Protein AF-A0A0F8YIT6-F1 (afdb_monomer_lite)

Sequence (49 aa):
MIPKHGLVDGFEKEYGTFSMQELVEHRGQLGLPIERDIHWKPRPLKELE

InterPro domains:
  IPR021341 Protein of unknown function DUF2958 [PF11171] (5-43)

Secondary structure (DSSP, 8-state):
-PPEEEEEESSSEEEEEE-HHHHHH---TTSPPPP--SS-----GGG--

Structure (mmCIF, N/CA/C/O backbone):
data_AF-A0A0F8YIT6-F1
#
_entry.id   AF-A0A0F8YIT6-F1
#
loop_
_atom_site.group_PDB
_atom_site.id
_atom_site.type_symbol
_atom_site.label_atom_id
_atom_site.label_alt_id
_atom_site.label_comp_id
_atom_site.label_asym_id
_atom_site.label_entity_id
_atom_site.label_seq_id
_atom_site.pdbx_PDB_ins_code
_atom_site.Cartn_x
_atom_site.Cartn_y
_atom_site.Cartn_z
_atom_site.occupancy
_atom_site.B_iso_or_equiv
_atom_site.auth_seq_id
_atom_site.auth_comp_id
_atom_site.auth_asym_id
_atom_site.auth_atom_id
_atom_site.pdbx_PDB_model_num
ATOM 1 N N . MET A 1 1 ? 4.969 -15.873 5.807 1.00 65.19 1 MET A N 1
ATOM 2 C CA . MET A 1 1 ? 4.188 -15.067 4.843 1.00 65.19 1 MET A CA 1
ATOM 3 C C . MET A 1 1 ? 5.181 -14.333 3.954 1.00 65.19 1 MET A C 1
ATOM 5 O O . MET A 1 1 ? 6.150 -13.824 4.498 1.00 65.19 1 MET A O 1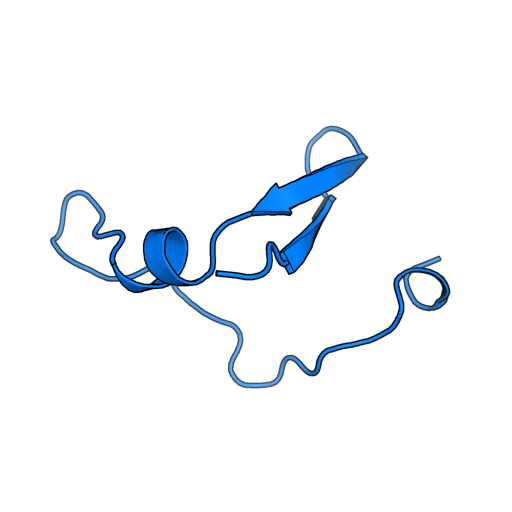
ATOM 9 N N . ILE A 1 2 ? 5.023 -14.354 2.628 1.00 75.06 2 ILE A N 1
ATOM 10 C CA . ILE A 1 2 ? 5.964 -13.686 1.709 1.00 75.06 2 ILE A CA 1
ATOM 11 C C . ILE A 1 2 ? 5.456 -12.253 1.472 1.00 75.06 2 ILE A C 1
ATOM 13 O O . ILE A 1 2 ? 4.301 -12.121 1.052 1.00 75.06 2 ILE A O 1
ATOM 17 N N . PRO A 1 3 ? 6.257 -11.204 1.747 1.00 80.88 3 PRO A N 1
ATOM 18 C CA . PRO A 1 3 ? 5.849 -9.819 1.519 1.00 80.88 3 PRO A CA 1
ATOM 19 C C . PRO A 1 3 ? 5.549 -9.569 0.036 1.00 80.88 3 PRO A C 1
ATOM 21 O O . PRO A 1 3 ? 6.182 -10.154 -0.845 1.00 80.88 3 PRO A O 1
ATOM 24 N N . LYS A 1 4 ? 4.561 -8.716 -0.247 1.00 89.44 4 LYS A N 1
ATOM 25 C CA . LYS A 1 4 ? 4.267 -8.251 -1.609 1.00 89.44 4 LYS A CA 1
ATOM 26 C C . LYS A 1 4 ? 4.943 -6.911 -1.856 1.00 89.44 4 LYS A C 1
ATOM 28 O O . LYS A 1 4 ? 5.142 -6.152 -0.916 1.00 89.44 4 LYS A O 1
ATOM 33 N N . HIS A 1 5 ? 5.279 -6.635 -3.112 1.00 91.56 5 HIS A N 1
ATOM 34 C CA . HIS A 1 5 ? 5.851 -5.361 -3.547 1.00 91.56 5 HIS A CA 1
ATOM 35 C C . HIS A 1 5 ? 4.760 -4.459 -4.119 1.00 91.56 5 HIS A C 1
ATOM 37 O O . HIS A 1 5 ? 3.842 -4.958 -4.776 1.00 91.56 5 HIS A O 1
ATOM 43 N N . GLY A 1 6 ? 4.869 -3.152 -3.888 1.00 90.38 6 GLY A N 1
ATOM 44 C CA . GLY A 1 6 ? 3.911 -2.154 -4.359 1.00 90.38 6 GLY A CA 1
ATOM 45 C C . GLY A 1 6 ? 4.558 -0.813 -4.693 1.00 90.38 6 GLY A C 1
ATOM 46 O O . GLY A 1 6 ? 5.671 -0.523 -4.250 1.00 90.38 6 GLY A O 1
ATOM 47 N N . LEU A 1 7 ? 3.827 -0.028 -5.483 1.00 91.44 7 LEU A N 1
ATOM 48 C CA . LEU A 1 7 ? 4.095 1.370 -5.811 1.00 91.44 7 LEU A CA 1
ATOM 49 C C . LEU A 1 7 ? 2.940 2.210 -5.255 1.00 91.44 7 LEU A C 1
ATOM 51 O O . LEU A 1 7 ? 1.778 1.857 -5.469 1.00 91.44 7 LEU A O 1
ATOM 55 N N . VAL A 1 8 ? 3.262 3.316 -4.594 1.00 92.12 8 VAL A N 1
ATOM 56 C CA . VAL A 1 8 ? 2.319 4.393 -4.280 1.00 92.12 8 VAL A CA 1
ATOM 57 C C . VAL A 1 8 ? 2.637 5.560 -5.206 1.00 92.12 8 VAL A C 1
ATOM 59 O O . VAL A 1 8 ? 3.770 6.035 -5.230 1.00 92.12 8 VAL A O 1
ATOM 62 N N . ASP A 1 9 ? 1.646 5.990 -5.983 1.00 91.69 9 ASP A N 1
ATOM 63 C CA . ASP A 1 9 ? 1.729 7.179 -6.836 1.00 91.69 9 ASP A CA 1
ATOM 64 C C . ASP A 1 9 ? 0.890 8.289 -6.187 1.00 91.69 9 ASP A C 1
ATOM 66 O O . ASP A 1 9 ? -0.331 8.336 -6.346 1.00 91.69 9 ASP A O 1
ATOM 70 N N . GLY A 1 10 ? 1.534 9.075 -5.319 1.00 91.56 10 GLY A N 1
ATOM 71 C CA . GLY A 1 10 ? 0.903 10.108 -4.497 1.00 91.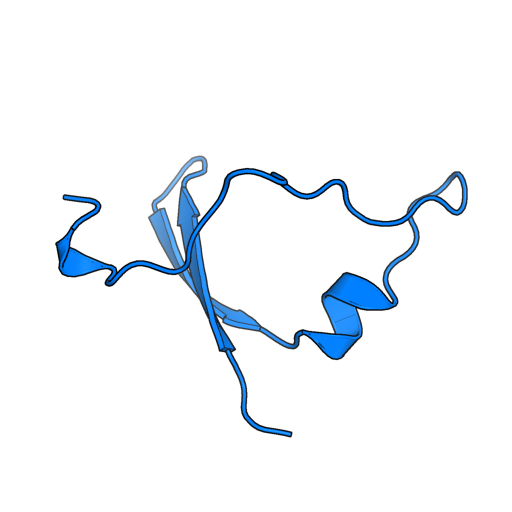56 10 GLY A CA 1
ATOM 72 C C . GLY A 1 10 ? 1.480 11.493 -4.782 1.00 91.56 10 GLY A C 1
ATOM 73 O O . GLY A 1 10 ? 1.550 11.923 -5.928 1.00 91.56 10 GLY A O 1
ATOM 74 N N . PHE A 1 11 ? 1.885 12.211 -3.729 1.00 95.69 11 PHE A N 1
ATOM 75 C CA . PHE A 1 11 ? 2.643 13.459 -3.893 1.00 95.69 11 PHE A CA 1
ATOM 76 C C . PHE A 1 11 ? 4.037 13.190 -4.480 1.00 95.69 11 PHE A C 1
ATOM 78 O O . PHE A 1 11 ? 4.493 13.913 -5.357 1.00 95.69 11 PHE A O 1
ATOM 85 N N . GLU A 1 12 ? 4.660 12.104 -4.026 1.00 96.44 12 GLU A N 1
ATOM 86 C CA . GLU A 1 12 ? 5.874 11.523 -4.589 1.00 96.44 12 GLU A CA 1
ATOM 87 C C . GLU A 1 12 ? 5.607 10.052 -4.929 1.00 96.44 12 GLU A C 1
ATOM 89 O O . GLU A 1 12 ? 4.674 9.434 -4.401 1.00 96.44 12 GLU A O 1
ATOM 94 N N . LYS A 1 13 ? 6.438 9.480 -5.806 1.00 93.81 13 LYS A N 1
ATOM 95 C CA . LYS A 1 13 ? 6.412 8.038 -6.080 1.00 93.81 13 LYS A CA 1
ATOM 96 C C . LYS A 1 13 ? 7.194 7.285 -5.011 1.00 93.81 13 LYS A C 1
ATOM 98 O O . LYS A 1 13 ? 8.386 7.526 -4.827 1.00 93.81 13 LYS A O 1
ATOM 103 N N . GLU A 1 14 ? 6.549 6.317 -4.366 1.00 95.44 14 GLU A N 1
ATOM 104 C CA . GLU A 1 14 ? 7.148 5.518 -3.293 1.00 95.44 14 GLU A CA 1
ATOM 105 C C . GLU A 1 14 ? 7.092 4.015 -3.599 1.00 95.44 14 GLU A C 1
ATOM 107 O O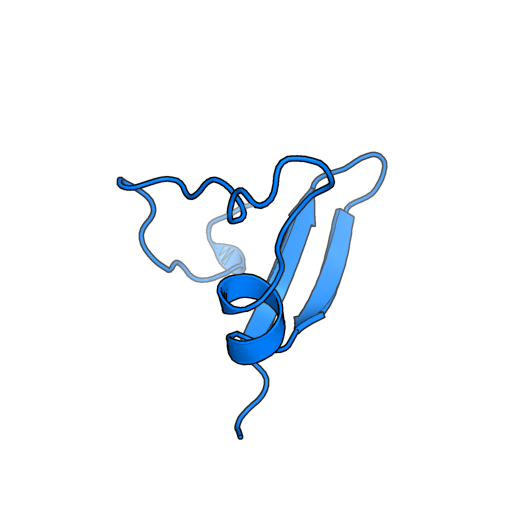 . GLU A 1 14 ? 6.050 3.470 -3.968 1.00 95.44 14 GLU A O 1
ATOM 112 N N . TYR A 1 15 ? 8.220 3.325 -3.401 1.00 93.56 15 TYR A N 1
ATOM 113 C CA . TYR A 1 15 ? 8.354 1.878 -3.586 1.00 93.56 15 TYR A CA 1
ATOM 114 C C . TYR A 1 15 ? 8.514 1.173 -2.249 1.00 93.56 15 TYR A C 1
ATOM 116 O O . TYR A 1 15 ? 9.349 1.562 -1.433 1.00 93.56 15 TYR A O 1
ATOM 124 N N . GLY A 1 16 ? 7.776 0.083 -2.042 1.00 91.81 16 GLY A N 1
ATOM 125 C CA . GLY A 1 16 ? 7.845 -0.621 -0.769 1.00 91.81 16 GLY A CA 1
ATOM 126 C C . GLY A 1 16 ? 7.283 -2.031 -0.776 1.00 91.81 16 GLY A C 1
ATOM 127 O O . GLY A 1 16 ? 6.883 -2.588 -1.803 1.00 91.81 16 GLY A O 1
ATOM 128 N N . THR A 1 17 ? 7.276 -2.617 0.418 1.00 94.12 17 THR A N 1
ATOM 129 C CA . THR A 1 17 ? 6.673 -3.921 0.691 1.00 94.12 17 THR A CA 1
ATOM 130 C C . THR A 1 17 ? 5.491 -3.788 1.630 1.00 94.12 17 THR A C 1
ATOM 132 O O . THR A 1 17 ? 5.520 -2.958 2.532 1.00 94.12 17 THR A O 1
ATOM 135 N N . PHE A 1 18 ? 4.497 -4.657 1.478 1.00 91.62 18 PHE A N 1
ATOM 136 C CA . PHE A 1 18 ? 3.308 -4.662 2.324 1.00 91.62 18 PHE A CA 1
ATOM 137 C C . PHE A 1 18 ? 2.777 -6.079 2.578 1.00 91.62 18 PHE A C 1
ATOM 139 O O . PHE A 1 18 ? 3.104 -7.040 1.866 1.00 91.62 18 PHE A O 1
ATOM 146 N N . SER A 1 19 ? 1.939 -6.204 3.611 1.00 91.88 19 SER A N 1
ATOM 147 C CA . SER A 1 19 ? 1.225 -7.433 3.954 1.00 91.88 19 SER A CA 1
ATOM 148 C C . SER A 1 19 ? -0.153 -7.456 3.295 1.00 91.88 19 SER A C 1
ATOM 150 O O . SER A 1 19 ? -0.991 -6.591 3.533 1.00 91.88 19 SER A O 1
ATOM 152 N N . MET A 1 20 ? -0.430 -8.487 2.492 1.00 90.50 20 MET A N 1
ATOM 153 C CA . MET A 1 20 ? -1.782 -8.694 1.952 1.00 90.50 20 MET A CA 1
ATOM 154 C C . MET A 1 20 ? -2.801 -8.983 3.050 1.00 90.50 20 MET A C 1
ATOM 156 O O . MET A 1 20 ? -3.960 -8.607 2.907 1.00 90.50 20 MET A O 1
ATOM 160 N N . GLN A 1 21 ? -2.382 -9.678 4.112 1.00 93.12 21 GLN A N 1
ATOM 161 C CA . GLN A 1 21 ? -3.271 -10.008 5.219 1.00 93.12 21 GLN A CA 1
ATOM 162 C C . GLN A 1 21 ? -3.739 -8.728 5.913 1.00 93.12 21 GLN A C 1
ATOM 164 O O . GLN A 1 21 ? -4.936 -8.543 6.091 1.00 93.12 21 GLN A O 1
ATOM 169 N N . GLU A 1 22 ? -2.808 -7.813 6.191 1.00 94.25 22 GLU A N 1
ATOM 170 C CA . GLU A 1 22 ? -3.111 -6.520 6.805 1.00 94.25 22 GLU A CA 1
ATOM 171 C C . GLU A 1 22 ? -4.123 -5.722 5.971 1.00 94.25 22 GLU A C 1
ATOM 173 O O . GLU A 1 22 ? -5.140 -5.284 6.502 1.00 94.25 22 GLU A O 1
ATOM 178 N N . LEU A 1 23 ? -3.909 -5.602 4.655 1.00 92.25 23 LEU A N 1
ATOM 179 C CA . LEU A 1 23 ? -4.828 -4.870 3.775 1.00 92.25 23 LEU A CA 1
ATOM 180 C C . LEU A 1 23 ? -6.232 -5.489 3.722 1.00 92.25 23 LEU A C 1
ATOM 182 O O . LEU A 1 23 ? -7.227 -4.767 3.690 1.00 92.25 23 LEU A O 1
ATOM 186 N N . VAL A 1 24 ? -6.328 -6.822 3.686 1.00 93.25 24 VAL A N 1
ATOM 187 C CA . VAL A 1 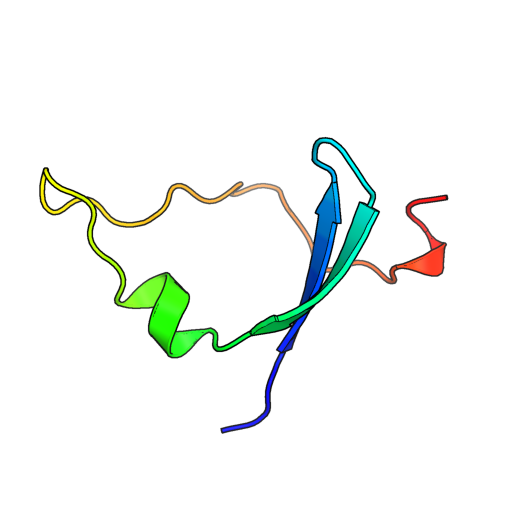24 ? -7.615 -7.535 3.607 1.00 93.25 24 VAL A CA 1
ATOM 188 C C . VAL A 1 24 ? -8.365 -7.498 4.940 1.00 93.25 24 VAL A C 1
ATOM 190 O O . VAL A 1 24 ? -9.598 -7.465 4.952 1.00 93.25 24 VAL A O 1
ATOM 193 N N . GLU A 1 25 ? -7.650 -7.503 6.063 1.00 96.56 25 GLU A N 1
ATOM 194 C CA . GLU A 1 25 ? -8.228 -7.445 7.409 1.00 96.56 25 GLU A CA 1
ATOM 195 C C . GLU A 1 25 ? -8.554 -6.017 7.851 1.00 96.56 25 GLU A C 1
ATOM 197 O O . GLU A 1 25 ? -9.437 -5.837 8.689 1.00 96.56 25 GLU A O 1
ATOM 202 N N . HIS A 1 26 ? -7.922 -5.002 7.253 1.00 96.94 26 HIS A N 1
ATOM 203 C CA . HIS A 1 26 ? -8.171 -3.607 7.592 1.00 96.94 26 HIS A CA 1
ATOM 204 C C . HIS A 1 26 ? -9.654 -3.239 7.441 1.00 96.94 26 HIS A C 1
ATOM 206 O O . HIS A 1 26 ? -10.323 -3.592 6.461 1.00 96.94 26 HIS A O 1
ATOM 212 N N . ARG A 1 27 ? -10.178 -2.519 8.435 1.00 97.50 27 ARG A N 1
ATOM 213 C CA . ARG A 1 27 ? -11.530 -1.962 8.446 1.00 97.50 27 ARG A CA 1
ATOM 214 C C . ARG A 1 27 ? -11.444 -0.491 8.822 1.00 97.50 27 ARG A C 1
ATOM 216 O O . ARG A 1 27 ? -10.849 -0.154 9.842 1.00 97.50 27 ARG A O 1
ATOM 223 N N . GLY A 1 28 ? -12.043 0.366 8.000 1.00 95.19 28 GLY A N 1
ATOM 224 C CA . GLY A 1 28 ? -12.123 1.800 8.274 1.00 95.19 28 GLY A CA 1
ATOM 225 C C . GLY A 1 28 ? -13.093 2.125 9.415 1.00 95.19 28 GLY A C 1
ATOM 226 O O . GLY A 1 28 ? -13.705 1.241 10.012 1.00 95.19 28 GLY A O 1
ATOM 227 N N . GLN A 1 29 ? -13.301 3.418 9.676 1.00 97.12 29 GLN A N 1
ATOM 228 C CA . GLN A 1 29 ? -14.165 3.902 10.768 1.00 97.12 29 GLN A CA 1
ATOM 229 C C . GLN A 1 29 ? -15.613 3.384 10.694 1.00 97.12 29 GLN A C 1
ATOM 231 O O . GLN A 1 29 ? -16.261 3.217 11.721 1.00 97.12 29 GLN A O 1
ATOM 236 N N . LEU A 1 30 ? -16.110 3.096 9.487 1.00 97.25 30 LEU A N 1
ATOM 237 C CA . LEU A 1 30 ? -17.452 2.546 9.253 1.00 97.25 30 LEU A CA 1
ATOM 238 C C . LEU A 1 30 ? -17.487 1.008 9.216 1.00 97.25 30 LEU A C 1
ATOM 240 O O . LEU A 1 30 ? -18.491 0.424 8.820 1.00 97.25 30 LEU A O 1
ATOM 244 N N . GLY A 1 31 ? -16.388 0.335 9.564 1.00 97.50 31 GLY A N 1
ATOM 245 C CA . GLY A 1 31 ? -16.289 -1.124 9.499 1.00 97.50 31 GLY A CA 1
ATOM 246 C C . GLY A 1 31 ? -16.217 -1.688 8.076 1.00 97.50 31 GLY A C 1
ATOM 247 O O . GLY A 1 31 ? -16.376 -2.892 7.890 1.00 97.50 31 GLY A O 1
ATOM 248 N N . LEU A 1 32 ? -15.985 -0.843 7.067 1.00 96.94 32 LEU A N 1
ATOM 249 C CA . LEU A 1 32 ? -15.876 -1.255 5.667 1.00 96.94 32 LEU A CA 1
ATOM 250 C C . LEU A 1 32 ? -14.429 -1.637 5.308 1.00 96.94 32 LEU A C 1
ATOM 252 O O . LEU A 1 32 ? -13.495 -1.027 5.841 1.00 96.94 32 LEU A O 1
ATOM 256 N N . PRO A 1 33 ? -14.225 -2.640 4.431 1.00 96.69 33 PRO A N 1
ATOM 257 C CA . PRO A 1 33 ? -12.905 -2.971 3.906 1.00 96.69 33 PRO A CA 1
ATOM 258 C C . PRO A 1 33 ? -12.401 -1.887 2.943 1.00 96.69 33 PRO A C 1
ATOM 260 O O . PRO A 1 33 ? -13.166 -1.041 2.482 1.00 96.69 33 PRO A O 1
ATOM 263 N N . ILE A 1 34 ? -11.113 -1.950 2.608 1.00 94.25 34 ILE A N 1
ATOM 264 C 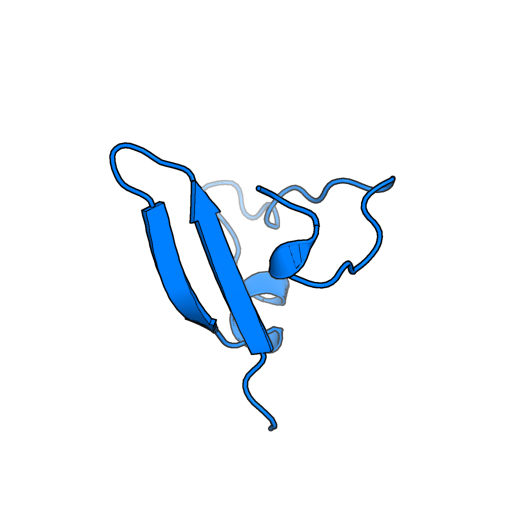CA . ILE A 1 34 ? -10.513 -1.109 1.565 1.00 94.25 34 ILE A CA 1
ATOM 265 C C . ILE A 1 34 ? -11.164 -1.433 0.209 1.00 94.25 34 ILE A C 1
ATOM 267 O O . ILE A 1 34 ? -11.298 -2.605 -0.160 1.00 94.25 34 ILE A O 1
ATOM 271 N N . GLU A 1 35 ? -11.553 -0.399 -0.536 1.00 93.94 35 GLU A N 1
ATOM 272 C CA . GLU A 1 35 ? -12.057 -0.537 -1.904 1.00 93.94 35 GLU A CA 1
ATOM 273 C C . GLU A 1 35 ? -10.951 -1.043 -2.842 1.00 93.94 35 GLU A C 1
ATOM 275 O O . GLU A 1 35 ? -9.797 -0.621 -2.753 1.00 93.94 35 GLU A O 1
ATOM 280 N N . ARG A 1 36 ? -11.289 -1.971 -3.744 1.00 90.31 36 ARG A N 1
ATOM 281 C CA . ARG A 1 36 ? -10.340 -2.540 -4.709 1.00 90.31 36 ARG A CA 1
ATOM 282 C C . ARG A 1 36 ? -10.859 -2.388 -6.125 1.00 90.31 36 ARG A C 1
ATOM 284 O O . ARG A 1 36 ? -12.024 -2.678 -6.387 1.00 90.31 36 ARG A O 1
ATOM 291 N N . ASP A 1 37 ? -9.954 -2.054 -7.036 1.00 91.00 37 ASP A N 1
ATOM 292 C CA . ASP A 1 37 ? -10.222 -2.107 -8.468 1.00 91.00 37 ASP A CA 1
ATOM 293 C C . ASP A 1 37 ? -10.421 -3.569 -8.911 1.00 91.00 37 ASP A C 1
ATOM 295 O O . ASP A 1 37 ? -9.514 -4.402 -8.820 1.00 91.00 37 ASP A O 1
ATOM 299 N N . ILE A 1 38 ? -11.632 -3.885 -9.373 1.00 92.31 38 ILE A N 1
ATOM 300 C CA . ILE A 1 38 ? -12.026 -5.227 -9.824 1.00 92.31 38 ILE A CA 1
ATOM 301 C C . ILE A 1 38 ? -11.484 -5.583 -11.215 1.00 92.31 38 ILE A C 1
ATOM 303 O O . ILE A 1 38 ? -11.509 -6.752 -11.604 1.00 92.31 38 ILE A O 1
ATOM 307 N N . HIS A 1 39 ? -11.014 -4.595 -11.974 1.00 94.31 39 HIS A N 1
ATOM 308 C CA . HIS A 1 39 ? -10.465 -4.767 -13.316 1.00 94.31 39 HIS A CA 1
ATOM 309 C C . HIS A 1 39 ? -8.935 -4.769 -13.327 1.00 94.31 39 HIS A C 1
ATOM 311 O O . HIS A 1 39 ? -8.331 -5.145 -14.338 1.00 94.31 39 HIS A O 1
ATOM 317 N N . TRP A 1 40 ? -8.305 -4.421 -12.202 1.00 88.81 40 TRP A N 1
ATOM 318 C CA . TRP A 1 40 ? -6.859 -4.444 -12.064 1.00 88.81 40 TRP A CA 1
ATOM 319 C C . TRP A 1 40 ? -6.279 -5.850 -12.254 1.00 88.81 40 TRP A C 1
ATOM 321 O O . TRP A 1 40 ? -6.733 -6.838 -11.668 1.00 88.81 40 TRP A O 1
ATOM 331 N N . LYS A 1 41 ? -5.199 -5.926 -13.036 1.00 89.56 41 LYS A N 1
ATOM 332 C CA . LYS A 1 41 ? -4.375 -7.126 -13.190 1.00 89.56 41 LYS A CA 1
ATOM 333 C C . LYS A 1 41 ? -2.943 -6.820 -12.753 1.00 89.56 41 LYS A C 1
ATOM 335 O O . LYS A 1 41 ? -2.414 -5.780 -13.144 1.00 89.56 41 LYS A O 1
ATOM 340 N N . PRO A 1 42 ? -2.289 -7.718 -11.991 1.00 87.00 42 PRO A N 1
ATOM 341 C CA . PRO A 1 42 ? -0.880 -7.561 -11.658 1.00 87.00 42 PRO A CA 1
ATOM 342 C C . PRO A 1 42 ? -0.037 -7.392 -12.925 1.00 87.00 42 PRO A C 1
ATOM 344 O O . PRO A 1 42 ? -0.135 -8.206 -13.844 1.00 87.00 42 PRO A O 1
ATOM 347 N N . ARG A 1 43 ? 0.803 -6.357 -12.952 1.00 88.12 43 ARG A N 1
ATOM 348 C CA . ARG A 1 43 ? 1.719 -6.057 -14.056 1.00 88.12 43 ARG A CA 1
ATOM 349 C C . ARG A 1 43 ? 3.099 -5.656 -13.529 1.00 88.12 43 ARG A C 1
ATOM 351 O O . ARG A 1 43 ? 3.178 -5.106 -12.428 1.00 88.12 43 ARG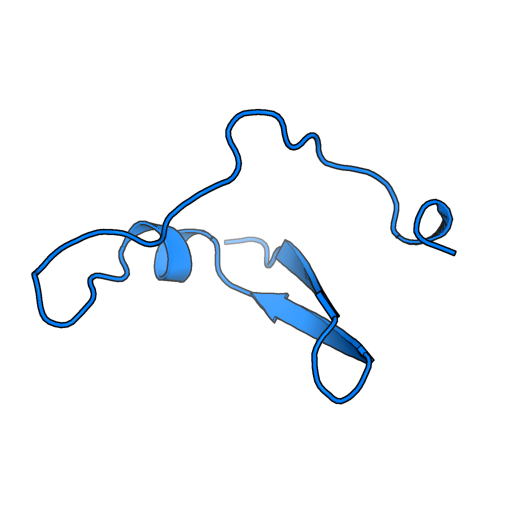 A O 1
ATOM 358 N N . PRO A 1 44 ? 4.183 -5.950 -14.266 1.00 89.06 44 PRO A N 1
ATOM 359 C CA . PRO A 1 44 ? 5.527 -5.503 -13.924 1.00 89.06 44 PRO A CA 1
ATOM 360 C C . PRO A 1 44 ? 5.619 -3.985 -13.782 1.00 89.06 44 PRO A C 1
ATOM 362 O O . PRO A 1 44 ? 5.065 -3.243 -14.588 1.00 89.06 44 PRO A O 1
ATOM 365 N N . LEU A 1 45 ? 6.401 -3.525 -12.803 1.00 86.38 45 LEU A N 1
ATOM 366 C CA . LEU A 1 45 ? 6.605 -2.096 -12.573 1.00 86.38 45 LEU A CA 1
ATOM 367 C C . LEU A 1 45 ? 7.166 -1.368 -13.804 1.00 86.38 45 LEU A C 1
ATOM 369 O O . LEU A 1 45 ? 6.710 -0.280 -14.121 1.00 86.38 45 LEU A O 1
ATOM 373 N N . LYS A 1 46 ? 8.078 -2.007 -14.544 1.00 88.94 46 LYS A N 1
ATOM 374 C CA . LYS A 1 46 ? 8.670 -1.473 -15.785 1.00 88.94 46 LYS A CA 1
ATOM 375 C C . LYS A 1 46 ? 7.660 -1.125 -16.891 1.00 88.94 46 LYS A C 1
ATOM 377 O O . LYS A 1 46 ? 8.048 -0.564 -17.901 1.00 88.94 46 LYS A O 1
ATOM 382 N N . GLU A 1 47 ? 6.402 -1.548 -16.765 1.00 90.25 47 GLU A N 1
ATOM 383 C CA . GLU A 1 47 ? 5.343 -1.214 -17.725 1.00 90.25 47 GLU A CA 1
ATOM 384 C C . GLU A 1 47 ? 4.577 0.060 -17.338 1.00 90.25 47 GLU A C 1
ATOM 386 O O . GLU A 1 47 ? 3.750 0.519 -18.123 1.00 90.25 47 GLU A O 1
ATOM 391 N N . LEU A 1 48 ? 4.780 0.587 -16.120 1.00 80.56 48 LEU A N 1
ATOM 392 C CA . LEU A 1 48 ? 4.140 1.791 -15.563 1.00 80.56 48 LEU A CA 1
ATOM 393 C C . LEU A 1 48 ? 4.921 3.091 -15.851 1.00 80.56 48 LEU A C 1
ATOM 395 O O . LEU A 1 48 ? 4.558 4.131 -15.303 1.00 80.56 48 LEU A O 1
ATOM 399 N N . GLU A 1 49 ? 5.963 3.026 -16.684 1.00 64.81 49 GLU A N 1
ATOM 400 C CA . GLU A 1 49 ? 6.784 4.164 -17.133 1.00 64.81 49 GLU A CA 1
ATOM 401 C C . GLU A 1 49 ? 6.381 4.656 -18.528 1.00 64.81 49 GLU A C 1
ATOM 403 O O . GLU A 1 49 ? 6.130 3.801 -19.411 1.00 64.81 49 GLU A O 1
#

Radius of gyration: 12.79 Å; chains: 1; bounding box: 26×28×28 Å

pLDDT: mean 90.78, std 6.92, range [64.81, 97.5]

Organism: NCBI:txid412755

Foldseek 3Di:
DDWDWDWDDDPDIDTDTDDPVCQQPDAPPVRDGDDDDPPDDDDDPVVVD